Protein AF-A0A2U1MWB1-F1 (afdb_monomer_lite)

Secondary structure (DSSP, 8-state):
---S-EEEEEEEGGG--SSSPP--EEEEEEEEEP--SSPPTTPPP-GGGGGTT-STTHHHHHHHHHHTTS----HHHHHHHHHHHHHH-HHHHHHHHHHHHHHHTT--

Organism: Artemisia annua (NCBI:txid35608)

Structure (mmCIF, N/CA/C/O backbone):
data_AF-A0A2U1MWB1-F1
#
_entry.id   AF-A0A2U1MWB1-F1
#
loop_
_atom_site.group_PDB
_atom_site.id
_atom_site.type_symbol
_atom_site.label_atom_id
_atom_site.label_alt_id
_atom_site.label_comp_id
_atom_site.label_asym_id
_atom_site.label_entity_id
_atom_site.label_seq_id
_atom_site.pdbx_PDB_ins_code
_atom_site.Cartn_x
_atom_site.Cartn_y
_atom_site.Cartn_z
_atom_site.occupancy
_atom_site.B_iso_or_equiv
_atom_site.auth_seq_id
_atom_site.auth_comp_id
_atom_site.auth_asym_id
_atom_site.auth_atom_id
_atom_site.pdbx_PDB_model_num
ATOM 1 N N . MET A 1 1 ? -0.836 1.619 -5.412 1.00 68.62 1 MET A N 1
ATOM 2 C CA . MET A 1 1 ? -1.869 2.112 -4.482 1.00 68.62 1 MET A CA 1
ATOM 3 C C . MET A 1 1 ? -1.938 1.184 -3.284 1.00 68.62 1 MET A C 1
ATOM 5 O O . MET A 1 1 ? -1.414 1.553 -2.249 1.00 68.62 1 MET A O 1
ATOM 9 N N . PHE A 1 2 ? -2.394 -0.055 -3.469 1.00 76.12 2 PHE A N 1
ATOM 10 C CA . PHE A 1 2 ? -2.563 -1.052 -2.403 1.00 76.12 2 PHE A CA 1
ATOM 11 C C . PHE A 1 2 ? -1.307 -1.903 -2.106 1.00 76.12 2 PHE A C 1
ATOM 13 O O . PHE A 1 2 ? -1.408 -3.082 -1.788 1.00 76.12 2 PHE A O 1
ATOM 20 N N . ALA A 1 3 ? -0.108 -1.331 -2.255 1.00 77.38 3 ALA A N 1
ATOM 21 C CA . ALA A 1 3 ? 1.143 -2.054 -2.010 1.00 77.38 3 ALA A CA 1
ATOM 22 C C . ALA A 1 3 ? 1.545 -1.947 -0.532 1.00 77.38 3 ALA A C 1
ATOM 24 O O . ALA A 1 3 ? 1.635 -0.840 -0.003 1.00 77.38 3 ALA A O 1
ATOM 25 N N . MET A 1 4 ? 1.802 -3.089 0.110 1.00 78.88 4 MET A N 1
ATOM 26 C CA . MET A 1 4 ? 2.162 -3.175 1.536 1.00 78.88 4 MET A CA 1
ATOM 27 C C . MET A 1 4 ? 3.672 -3.257 1.765 1.00 78.88 4 MET A C 1
ATOM 29 O O . MET A 1 4 ? 4.167 -2.870 2.818 1.00 78.88 4 MET A O 1
ATOM 33 N N . THR A 1 5 ? 4.413 -3.737 0.769 1.00 82.44 5 THR A N 1
ATOM 34 C CA . THR A 1 5 ? 5.876 -3.788 0.779 1.00 82.44 5 THR A CA 1
ATOM 35 C C . THR A 1 5 ? 6.413 -3.225 -0.528 1.00 82.44 5 THR A C 1
ATOM 37 O O . THR A 1 5 ? 5.754 -3.290 -1.571 1.00 82.44 5 THR A O 1
ATOM 40 N N . SER A 1 6 ? 7.612 -2.655 -0.473 1.00 81.88 6 SER A N 1
ATOM 41 C CA . SER A 1 6 ? 8.392 -2.317 -1.658 1.00 81.88 6 SER A CA 1
ATOM 42 C C . SER A 1 6 ? 9.522 -3.320 -1.851 1.00 81.88 6 SER A C 1
ATOM 44 O O . SER A 1 6 ? 9.898 -4.055 -0.938 1.00 81.88 6 SER A O 1
ATOM 46 N N . LEU A 1 7 ? 10.077 -3.343 -3.058 1.00 84.69 7 LEU A N 1
ATOM 47 C CA . LEU A 1 7 ? 11.295 -4.085 -3.340 1.00 84.69 7 LEU A CA 1
ATOM 48 C C . LEU A 1 7 ? 12.491 -3.297 -2.808 1.00 84.69 7 LEU A C 1
ATOM 50 O O . LEU A 1 7 ? 12.667 -2.137 -3.178 1.00 84.69 7 LEU A O 1
ATOM 54 N N . GLY A 1 8 ? 13.308 -3.930 -1.978 1.00 83.88 8 GLY A N 1
ATOM 55 C CA . GLY A 1 8 ? 14.623 -3.425 -1.626 1.00 83.88 8 GLY A CA 1
ATOM 56 C C . GLY A 1 8 ? 15.706 -4.217 -2.354 1.00 83.88 8 GLY A C 1
ATOM 57 O O . GLY A 1 8 ? 15.656 -5.449 -2.414 1.00 83.88 8 GLY A O 1
ATOM 58 N N . ALA A 1 9 ? 16.651 -3.501 -2.959 1.00 86.50 9 ALA A N 1
ATOM 59 C CA . ALA A 1 9 ? 17.728 -4.072 -3.753 1.00 86.50 9 ALA A CA 1
ATOM 60 C C . ALA A 1 9 ? 18.904 -3.093 -3.863 1.00 86.50 9 ALA A C 1
ATOM 62 O O . ALA A 1 9 ? 18.703 -1.878 -3.908 1.00 86.50 9 ALA A O 1
ATOM 63 N N . GLU A 1 10 ? 20.119 -3.626 -3.985 1.00 85.06 10 GLU A N 1
ATOM 64 C CA . GLU A 1 10 ? 21.282 -2.843 -4.397 1.00 85.06 10 GLU A CA 1
ATOM 65 C C . GLU A 1 10 ? 21.278 -2.702 -5.928 1.00 85.06 10 GLU A C 1
ATOM 67 O O . GLU A 1 10 ? 21.359 -3.694 -6.664 1.00 85.06 10 GLU A O 1
ATOM 72 N N . ILE A 1 11 ? 21.117 -1.465 -6.408 1.00 84.75 11 ILE A N 1
ATOM 73 C CA . ILE A 1 11 ? 21.000 -1.154 -7.836 1.00 84.75 11 ILE A CA 1
ATOM 74 C C . ILE A 1 11 ? 22.374 -0.782 -8.396 1.00 84.75 11 ILE A C 1
ATOM 76 O O . ILE A 1 11 ? 22.995 0.194 -7.978 1.00 84.75 11 ILE A O 1
ATOM 80 N N . ASP A 1 12 ? 22.820 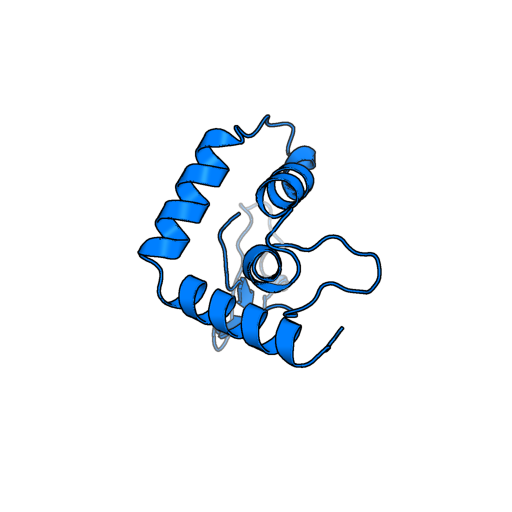-1.529 -9.406 1.00 86.56 12 ASP A N 1
ATOM 81 C CA . ASP A 1 12 ? 24.022 -1.209 -10.172 1.00 86.56 12 ASP A CA 1
ATOM 82 C C . ASP A 1 12 ? 23.693 -0.133 -11.217 1.00 86.56 12 ASP A C 1
ATOM 84 O O . ASP A 1 12 ? 23.131 -0.411 -12.278 1.00 86.56 12 ASP A O 1
ATOM 88 N N . HIS A 1 13 ? 24.035 1.119 -10.912 1.00 85.25 13 HIS A N 1
ATOM 89 C CA . HIS A 1 13 ? 23.789 2.259 -11.798 1.00 85.25 13 HIS A CA 1
ATOM 90 C C . HIS A 1 13 ? 24.787 2.367 -12.962 1.00 85.25 13 HIS A C 1
ATOM 92 O O . HIS A 1 13 ? 24.555 3.154 -13.879 1.00 85.25 13 HIS A O 1
ATOM 98 N N . SER A 1 14 ? 25.864 1.572 -12.973 1.00 88.38 14 SER A N 1
ATOM 99 C CA . SER A 1 14 ? 26.915 1.657 -13.998 1.00 88.38 14 SER A CA 1
ATOM 100 C C . SER A 1 14 ? 26.498 1.098 -15.364 1.00 88.38 14 SER A C 1
ATOM 102 O O . SER A 1 14 ? 27.194 1.300 -16.357 1.00 88.38 14 SER A O 1
ATOM 104 N N . VAL A 1 15 ? 25.361 0.401 -15.439 1.00 88.25 15 VAL A N 1
ATOM 105 C CA . VAL A 1 15 ? 24.925 -0.312 -16.650 1.00 88.25 15 VAL A CA 1
ATOM 106 C C . VAL A 1 15 ? 24.218 0.568 -17.686 1.00 88.25 15 VAL A C 1
ATOM 108 O O . VAL A 1 15 ? 24.130 0.178 -18.847 1.00 88.25 15 VAL A O 1
ATOM 111 N N . ASN A 1 16 ? 23.744 1.761 -17.314 1.00 89.19 16 ASN A N 1
ATOM 112 C CA . ASN A 1 16 ? 22.953 2.638 -18.194 1.00 89.19 16 ASN A CA 1
ATOM 113 C C . ASN A 1 16 ? 23.797 3.716 -18.894 1.00 89.19 16 ASN A C 1
ATOM 115 O O . ASN A 1 16 ? 23.414 4.881 -18.941 1.00 89.19 16 ASN A O 1
ATOM 119 N N . ASN A 1 17 ? 24.949 3.332 -19.448 1.00 87.06 17 ASN A N 1
ATOM 120 C CA . ASN A 1 17 ? 25.899 4.274 -20.061 1.00 87.06 17 ASN A CA 1
ATOM 121 C C . ASN A 1 17 ? 25.790 4.368 -21.598 1.00 87.06 17 ASN A C 1
ATOM 123 O O . ASN A 1 17 ? 26.578 5.069 -22.230 1.00 87.06 17 ASN A O 1
ATOM 127 N N . GLY A 1 18 ? 24.856 3.639 -22.216 1.00 86.19 18 GLY A N 1
ATOM 128 C CA . GLY A 1 18 ? 24.653 3.604 -23.670 1.00 86.19 18 GLY A CA 1
ATOM 129 C C . GLY A 1 18 ? 23.358 4.285 -24.125 1.00 86.19 18 GLY A C 1
ATOM 130 O O . GLY A 1 18 ? 22.562 4.738 -23.314 1.00 86.19 18 GLY A O 1
ATOM 131 N N . GLN A 1 19 ? 23.113 4.304 -25.440 1.00 90.12 19 GLN A N 1
ATOM 132 C CA . GLN A 1 19 ? 21.860 4.814 -26.034 1.00 90.12 19 GLN A CA 1
ATOM 133 C C . GLN A 1 19 ? 20.712 3.783 -26.040 1.00 90.12 19 GLN A C 1
ATOM 135 O O . GLN A 1 19 ? 19.692 3.982 -26.697 1.00 90.12 19 GLN A O 1
ATOM 140 N N . GLY A 1 20 ? 20.894 2.648 -25.363 1.00 86.38 20 GLY A N 1
ATOM 141 C CA . GLY A 1 20 ? 19.883 1.601 -25.278 1.00 86.38 20 GLY A CA 1
ATOM 142 C C . GLY A 1 20 ? 18.748 1.952 -24.308 1.00 86.38 20 GLY A C 1
ATOM 143 O O . GLY A 1 20 ? 18.867 2.896 -23.524 1.00 86.38 20 GLY A O 1
ATOM 144 N N . PRO A 1 21 ? 17.647 1.182 -24.328 1.00 90.31 21 PRO A N 1
ATOM 145 C CA . PRO A 1 21 ? 16.591 1.298 -23.330 1.00 90.31 21 PRO A CA 1
ATOM 146 C C . PRO A 1 21 ? 17.134 1.123 -21.908 1.00 90.31 21 PRO A C 1
ATOM 148 O O . PRO A 1 21 ? 18.035 0.317 -21.677 1.00 90.31 21 PRO A O 1
ATOM 151 N N . TYR A 1 22 ? 16.550 1.855 -20.958 1.00 89.12 22 TYR A N 1
ATOM 152 C CA . TYR A 1 22 ? 16.932 1.774 -19.552 1.00 89.12 22 TYR A CA 1
ATOM 153 C C . TYR A 1 22 ? 16.756 0.351 -19.008 1.00 89.12 22 TYR A C 1
ATOM 155 O O . TYR A 1 22 ? 15.692 -0.255 -19.152 1.00 89.12 22 TYR A O 1
ATOM 163 N N . VAL A 1 23 ? 17.786 -0.148 -18.332 1.00 89.38 23 VAL A N 1
ATOM 164 C CA . VAL A 1 23 ? 17.793 -1.441 -17.644 1.00 89.38 23 VAL A CA 1
ATOM 165 C C . VAL A 1 23 ? 18.249 -1.248 -16.205 1.00 89.38 23 VAL A C 1
ATOM 167 O O .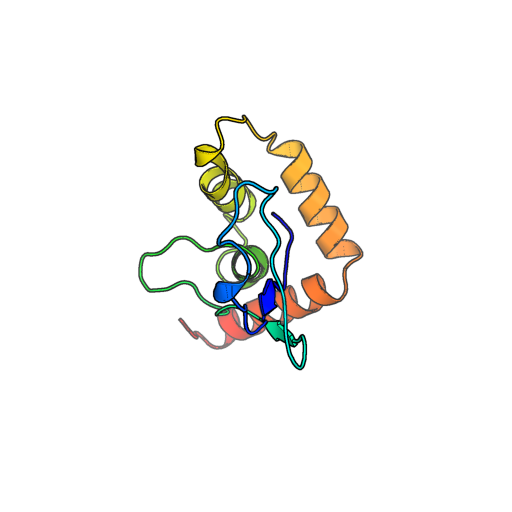 VAL A 1 23 ? 19.261 -0.608 -15.946 1.00 89.38 23 VAL A O 1
ATOM 170 N N . PHE A 1 24 ? 17.531 -1.815 -15.239 1.00 84.62 24 PHE A N 1
ATOM 171 C CA . PHE A 1 24 ? 18.005 -1.860 -13.856 1.00 84.62 24 PHE A CA 1
ATOM 172 C C . PHE A 1 24 ? 18.623 -3.235 -13.596 1.00 84.62 24 PHE A C 1
ATOM 174 O O . PHE A 1 24 ? 18.004 -4.266 -13.859 1.00 84.62 24 PHE A O 1
ATOM 181 N N . LYS A 1 25 ? 19.865 -3.256 -13.109 1.00 86.06 25 LYS A N 1
ATOM 182 C CA . LYS A 1 25 ? 20.557 -4.483 -12.715 1.00 86.06 25 LYS A CA 1
ATOM 183 C C . LYS A 1 25 ? 20.613 -4.542 -11.195 1.00 86.06 25 LYS A C 1
ATOM 185 O O . LYS A 1 25 ? 21.079 -3.605 -10.553 1.00 86.06 25 LYS A O 1
ATOM 190 N N . VAL A 1 26 ? 20.154 -5.659 -10.647 1.00 86.88 26 VAL A N 1
ATOM 191 C CA . VAL A 1 26 ? 20.226 -5.969 -9.218 1.00 86.88 26 VAL A CA 1
ATOM 192 C C . VAL A 1 26 ? 21.316 -7.011 -9.007 1.00 86.88 26 VAL A C 1
ATOM 194 O O . VAL A 1 26 ? 21.392 -7.978 -9.766 1.00 86.88 26 VAL A O 1
ATOM 197 N N . SER A 1 27 ? 22.154 -6.814 -7.992 1.00 82.06 27 SER A N 1
ATOM 198 C CA . SER A 1 27 ? 23.144 -7.808 -7.560 1.00 82.06 27 SER A CA 1
ATOM 199 C C . SER A 1 27 ? 22.875 -8.212 -6.111 1.00 82.06 27 SER A C 1
ATOM 201 O O . SER A 1 27 ? 22.456 -7.388 -5.306 1.00 82.06 27 SER A O 1
ATOM 203 N N . GLY A 1 28 ? 23.114 -9.481 -5.776 1.00 83.69 28 GLY A N 1
ATOM 204 C CA . GLY A 1 28 ? 22.911 -9.992 -4.419 1.00 83.69 28 GLY A CA 1
ATOM 205 C C . GLY A 1 28 ? 21.471 -10.415 -4.117 1.00 83.69 28 GLY A C 1
ATOM 206 O O . GLY A 1 28 ? 20.772 -10.948 -4.979 1.00 83.69 28 GLY A O 1
ATOM 207 N N . GLN A 1 29 ? 21.062 -10.250 -2.857 1.00 83.56 29 GLN A N 1
ATOM 208 C CA . GLN A 1 29 ? 19.752 -10.680 -2.370 1.00 83.56 29 GLN A CA 1
ATOM 209 C C . GLN A 1 29 ? 18.691 -9.597 -2.567 1.00 83.56 29 GLN A C 1
ATOM 211 O O . GLN A 1 29 ? 18.930 -8.412 -2.352 1.00 83.56 29 GLN A O 1
ATOM 216 N N . ILE A 1 30 ? 17.492 -10.043 -2.926 1.00 85.06 30 ILE A N 1
ATOM 217 C CA . ILE A 1 30 ? 16.293 -9.215 -2.989 1.00 85.06 30 ILE A CA 1
ATOM 218 C C . ILE A 1 30 ? 15.547 -9.368 -1.668 1.00 85.06 30 ILE A C 1
ATOM 220 O O . ILE A 1 30 ? 15.311 -10.490 -1.219 1.00 85.06 30 ILE A O 1
ATOM 224 N N . TYR A 1 31 ? 15.150 -8.250 -1.070 1.00 85.50 31 TYR A N 1
ATOM 225 C CA . TYR A 1 31 ? 14.383 -8.237 0.169 1.00 85.50 31 TYR A CA 1
ATOM 226 C C . TYR A 1 31 ? 13.075 -7.467 0.000 1.00 85.50 31 TYR A C 1
ATOM 228 O O . TYR A 1 31 ? 12.953 -6.552 -0.819 1.00 85.50 31 TYR A O 1
ATOM 236 N N . HIS A 1 32 ? 12.081 -7.839 0.806 1.00 84.56 32 HIS A N 1
ATOM 237 C CA . HIS A 1 32 ? 10.908 -7.002 1.010 1.00 84.56 32 HIS A CA 1
ATOM 238 C C . HIS A 1 32 ? 11.285 -5.882 1.972 1.00 84.56 32 HIS A C 1
ATOM 240 O O . HIS A 1 32 ? 11.752 -6.132 3.082 1.00 84.56 32 HIS A O 1
ATOM 246 N N . GLN A 1 33 ? 11.078 -4.645 1.545 1.00 82.06 33 GLN A N 1
ATOM 247 C CA . GLN A 1 33 ? 11.259 -3.475 2.380 1.00 82.06 33 GLN A CA 1
ATOM 248 C C . GLN A 1 33 ? 9.888 -3.009 2.864 1.00 82.06 33 GLN A C 1
ATOM 250 O O . GLN A 1 33 ? 9.018 -2.629 2.076 1.00 82.06 33 GLN A O 1
ATOM 255 N N . LEU A 1 34 ? 9.696 -3.075 4.179 1.00 82.56 34 LEU A N 1
ATOM 256 C CA . LEU A 1 34 ? 8.552 -2.480 4.850 1.00 82.56 34 LEU A CA 1
ATOM 257 C C . LEU A 1 34 ? 8.899 -1.020 5.171 1.00 82.56 34 LEU A C 1
ATOM 259 O O . LEU A 1 34 ? 9.973 -0.741 5.705 1.00 82.56 34 LEU A O 1
ATOM 263 N N . GLY A 1 35 ? 8.019 -0.090 4.807 1.00 78.88 35 GLY A N 1
ATOM 264 C CA . GLY A 1 35 ? 8.169 1.316 5.184 1.00 78.88 35 GLY A CA 1
ATOM 265 C C . GLY A 1 35 ? 7.898 1.552 6.673 1.00 78.88 35 GLY A C 1
ATOM 266 O O . GLY A 1 35 ? 7.506 0.640 7.400 1.00 78.88 35 GLY A O 1
ATOM 267 N N . ALA A 1 36 ? 8.072 2.796 7.123 1.00 8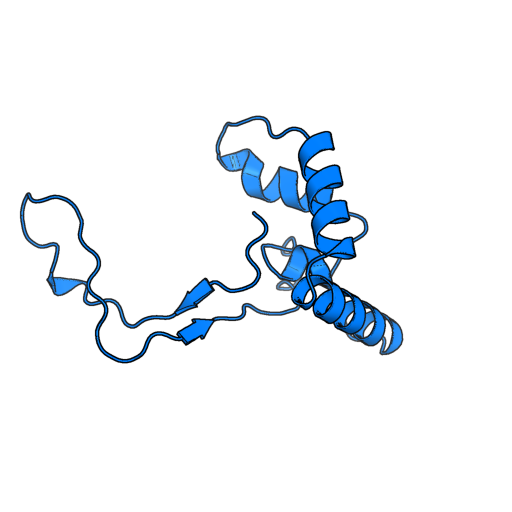3.12 36 ALA A N 1
ATOM 268 C CA . ALA A 1 36 ? 7.666 3.199 8.468 1.00 83.12 36 ALA A CA 1
ATOM 269 C C . ALA A 1 36 ? 6.149 3.019 8.663 1.00 83.12 36 ALA A C 1
ATOM 271 O O . ALA A 1 36 ? 5.367 3.351 7.769 1.00 83.12 36 ALA A O 1
ATOM 272 N N . MET A 1 37 ? 5.751 2.525 9.839 1.00 80.88 37 MET A N 1
ATOM 273 C CA . MET A 1 37 ? 4.347 2.244 10.183 1.00 80.88 37 MET A CA 1
ATOM 274 C C . MET A 1 37 ? 3.540 3.526 10.426 1.00 80.88 37 MET A C 1
ATOM 276 O O . MET A 1 37 ? 2.365 3.585 10.070 1.00 80.88 37 MET A O 1
ATOM 280 N N . CYS A 1 38 ? 4.193 4.561 10.963 1.00 83.94 38 CYS A N 1
ATOM 281 C CA . CYS A 1 38 ? 3.643 5.906 11.117 1.00 83.94 38 CYS A CA 1
ATOM 282 C C . CYS A 1 38 ? 4.261 6.850 10.071 1.00 83.94 38 CYS A C 1
ATOM 284 O O . CYS A 1 38 ? 5.429 6.671 9.698 1.00 83.94 38 CYS A O 1
ATOM 286 N N . PRO A 1 39 ? 3.512 7.852 9.584 1.00 85.25 39 PRO A N 1
ATOM 287 C CA . PRO A 1 39 ? 4.078 8.947 8.824 1.00 85.25 39 PRO A CA 1
ATOM 288 C C . PRO A 1 39 ? 5.013 9.786 9.697 1.00 85.25 39 PRO A C 1
ATOM 290 O O . PRO A 1 39 ? 4.938 9.799 10.925 1.00 85.25 39 PRO A O 1
ATOM 293 N N . GLU A 1 40 ? 5.898 10.521 9.034 1.00 86.06 40 GLU A N 1
ATOM 294 C CA . GLU A 1 40 ? 6.668 11.571 9.691 1.00 86.06 40 GLU A CA 1
ATOM 295 C C . GLU A 1 40 ? 5.733 12.676 10.200 1.00 86.06 40 GLU A C 1
ATOM 297 O O . GLU A 1 40 ? 4.652 12.898 9.648 1.00 86.06 40 GLU A O 1
ATOM 302 N N . SER A 1 41 ? 6.155 13.394 11.242 1.00 84.00 41 SER A N 1
ATOM 303 C CA . SER A 1 41 ? 5.344 14.456 11.843 1.00 84.00 41 SER A CA 1
ATOM 304 C C . SER A 1 41 ? 4.905 15.489 10.797 1.00 84.00 41 SER A C 1
ATOM 306 O O . SER A 1 41 ? 5.732 16.110 10.128 1.00 84.00 41 SER A O 1
ATOM 308 N N . GLY A 1 42 ? 3.588 15.652 10.639 1.00 82.31 42 GLY A N 1
ATOM 309 C CA . GLY A 1 42 ? 2.973 16.569 9.674 1.00 82.31 42 GLY A CA 1
ATOM 310 C C . GLY A 1 42 ? 2.903 16.060 8.227 1.00 82.31 42 GLY A C 1
ATOM 311 O O . GLY A 1 42 ? 2.369 16.766 7.370 1.00 82.31 42 GLY A O 1
ATOM 312 N N . ALA A 1 43 ? 3.404 14.859 7.931 1.00 84.00 43 ALA A N 1
ATOM 313 C CA . ALA A 1 43 ? 3.287 14.251 6.610 1.00 84.00 43 ALA A CA 1
ATOM 314 C C . ALA A 1 43 ? 1.983 13.435 6.483 1.00 84.00 43 ALA A C 1
ATOM 316 O O . ALA A 1 43 ? 1.589 12.751 7.427 1.00 84.00 43 ALA A O 1
ATOM 317 N N . PRO A 1 44 ? 1.312 13.450 5.315 1.00 82.00 44 PRO A N 1
ATOM 318 C CA . PRO A 1 44 ? 0.153 12.593 5.091 1.00 82.00 44 PRO A CA 1
ATOM 319 C C . PRO A 1 44 ? 0.586 11.122 4.969 1.00 82.00 44 PRO A C 1
ATOM 321 O O . PRO A 1 44 ? 1.632 10.857 4.359 1.00 82.00 44 PRO A O 1
ATOM 324 N N . PRO A 1 45 ? -0.215 10.164 5.474 1.00 85.00 45 PRO A N 1
ATOM 325 C CA . PRO A 1 45 ? 0.099 8.742 5.379 1.00 85.00 45 PRO A CA 1
ATOM 326 C C . PRO A 1 45 ? 0.114 8.262 3.922 1.00 85.00 45 PRO A C 1
ATOM 328 O O . PRO A 1 45 ? -0.642 8.747 3.070 1.00 85.00 45 PRO A O 1
ATOM 331 N N . LYS A 1 46 ? 0.998 7.302 3.617 1.00 81.75 46 LYS A N 1
ATOM 332 C CA . LYS A 1 46 ? 1.180 6.735 2.268 1.00 81.75 46 LYS A CA 1
ATOM 333 C C . LYS A 1 46 ? 1.414 5.228 2.291 1.00 81.75 46 LYS A C 1
ATOM 335 O O . LYS A 1 46 ? 1.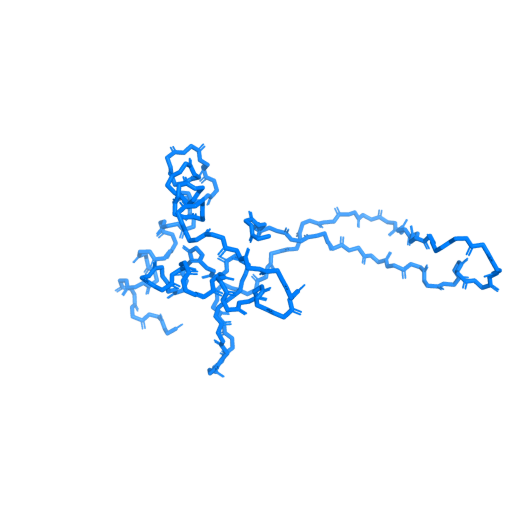995 4.691 3.231 1.00 81.75 46 LYS A O 1
ATOM 340 N N . PHE A 1 47 ? 1.052 4.564 1.191 1.00 82.44 47 PHE A N 1
ATOM 341 C CA . PHE A 1 47 ? 1.292 3.131 0.973 1.00 82.44 47 PHE A CA 1
ATOM 342 C C . PHE A 1 47 ? 0.769 2.286 2.145 1.00 82.44 47 PHE A C 1
ATOM 344 O O . PHE A 1 47 ? -0.422 2.330 2.427 1.00 82.44 47 PHE A O 1
ATOM 351 N N . LEU A 1 48 ? 1.651 1.571 2.849 1.00 84.81 48 LEU A N 1
ATOM 352 C CA . LEU A 1 48 ? 1.318 0.766 4.019 1.00 84.81 48 LEU A CA 1
ATOM 353 C C . LEU A 1 48 ? 0.634 1.570 5.137 1.00 84.81 48 LEU A C 1
ATOM 355 O O . LEU A 1 48 ? -0.272 1.061 5.787 1.00 84.81 48 LEU A O 1
ATOM 359 N N . GLN A 1 49 ? 1.033 2.827 5.341 1.00 85.94 49 GLN A N 1
ATOM 360 C CA . GLN A 1 49 ? 0.520 3.667 6.431 1.00 85.94 49 GLN A CA 1
ATOM 361 C C . GLN A 1 49 ? -0.978 3.951 6.291 1.00 85.94 49 GLN A C 1
ATOM 363 O O . GLN A 1 49 ? -1.637 4.216 7.292 1.00 85.94 49 GLN A O 1
ATOM 368 N N . LEU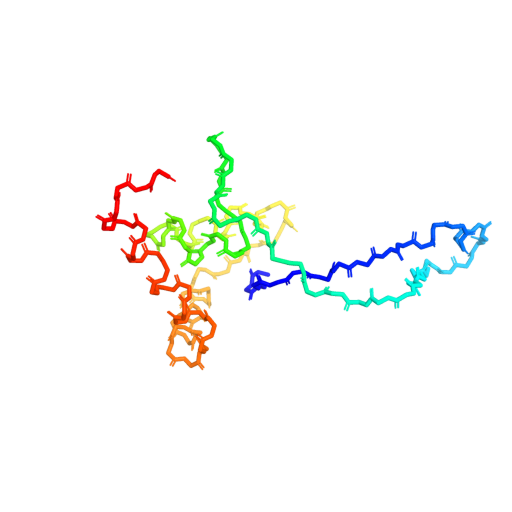 A 1 50 ? -1.519 3.862 5.068 1.00 83.50 50 LEU A N 1
ATOM 369 C CA . LEU A 1 50 ? -2.953 3.999 4.803 1.00 83.50 50 LEU A CA 1
ATOM 370 C C . LEU A 1 50 ? -3.773 2.935 5.545 1.00 83.50 50 LEU A C 1
ATOM 372 O O . LEU A 1 50 ? -4.890 3.212 5.963 1.00 83.50 50 LEU A O 1
ATOM 376 N N . TYR A 1 51 ? -3.187 1.762 5.794 1.00 81.06 51 TYR A N 1
ATOM 377 C CA . TYR A 1 51 ? -3.865 0.678 6.497 1.00 81.06 51 TYR A CA 1
ATOM 378 C C . TYR A 1 51 ? -3.738 0.755 8.024 1.00 81.06 51 TYR A C 1
ATOM 380 O O . TYR A 1 51 ? -4.446 0.022 8.717 1.00 81.06 51 TYR A O 1
ATOM 388 N N . ILE A 1 52 ? -2.852 1.620 8.542 1.00 82.19 52 ILE A N 1
ATOM 389 C CA . ILE A 1 52 ? -2.400 1.599 9.942 1.00 82.19 52 ILE A CA 1
ATOM 390 C C . ILE A 1 52 ? -2.685 2.910 10.678 1.00 82.19 52 ILE A C 1
ATOM 392 O O . ILE A 1 52 ? -3.313 2.886 11.726 1.00 82.19 52 ILE A O 1
ATOM 396 N N . TYR A 1 53 ? -2.216 4.051 10.173 1.00 75.44 53 TYR A N 1
ATOM 397 C CA . TYR A 1 53 ? -2.098 5.268 10.986 1.00 75.44 53 TYR A CA 1
ATOM 398 C C . TYR A 1 53 ? -3.391 6.097 11.054 1.00 75.44 53 TYR A C 1
ATOM 400 O O . TYR A 1 53 ? -3.728 6.640 12.100 1.00 75.44 53 TYR A O 1
ATOM 408 N N . ASP A 1 54 ? -4.158 6.161 9.966 1.00 69.44 54 ASP A N 1
ATOM 409 C CA . ASP A 1 54 ? -5.418 6.911 9.917 1.00 69.44 54 ASP A CA 1
ATOM 410 C C . ASP A 1 54 ? -6.348 6.329 8.849 1.00 69.44 54 ASP A C 1
ATOM 412 O O . ASP A 1 54 ? -6.322 6.708 7.674 1.00 69.44 54 ASP A O 1
ATOM 416 N N . THR A 1 55 ? -7.149 5.353 9.271 1.00 65.56 55 THR A N 1
ATOM 417 C CA . THR A 1 55 ? -8.034 4.604 8.373 1.00 65.56 55 THR A CA 1
ATOM 418 C C . THR A 1 55 ? -9.365 5.312 8.130 1.00 65.56 55 THR A C 1
ATOM 420 O O . THR A 1 55 ? -10.111 4.908 7.248 1.00 65.56 55 THR A O 1
ATOM 423 N N . GLU A 1 56 ? -9.684 6.365 8.889 1.00 73.50 56 GLU A N 1
ATOM 424 C CA . GLU A 1 56 ? -10.930 7.126 8.707 1.00 73.50 56 GLU A CA 1
ATOM 425 C C . GLU A 1 56 ? -10.853 8.021 7.466 1.00 73.50 56 GLU A C 1
ATOM 427 O O . GLU A 1 56 ? -11.848 8.216 6.770 1.00 73.50 56 GLU A O 1
ATOM 432 N N . ALA A 1 57 ? -9.650 8.490 7.130 1.00 81.19 57 ALA A N 1
ATOM 433 C CA . ALA A 1 57 ? -9.378 9.252 5.919 1.00 81.19 57 ALA A CA 1
ATOM 434 C C . ALA A 1 57 ? -8.695 8.418 4.815 1.00 81.19 57 ALA A C 1
ATOM 436 O O . ALA A 1 57 ? -8.116 8.997 3.896 1.00 81.19 57 ALA A O 1
ATOM 437 N N . GLU A 1 58 ? -8.750 7.078 4.860 1.00 83.94 58 GLU A N 1
ATOM 438 C CA . GLU A 1 58 ? -7.984 6.197 3.957 1.00 83.94 58 GLU A CA 1
ATOM 439 C C . GLU A 1 58 ? -8.234 6.513 2.470 1.00 83.94 58 GLU A C 1
ATOM 441 O O . GLU A 1 58 ? -7.290 6.736 1.708 1.00 83.94 58 GLU A O 1
ATOM 446 N N . VAL A 1 59 ? -9.503 6.638 2.067 1.00 86.38 59 VAL A N 1
ATOM 447 C CA . VAL A 1 59 ? -9.909 6.970 0.688 1.00 86.38 59 VAL A CA 1
ATOM 448 C C . VAL A 1 59 ? -9.423 8.362 0.285 1.00 86.38 59 VAL A C 1
ATOM 450 O O . VAL A 1 59 ? -8.856 8.536 -0.796 1.00 86.38 59 VAL A O 1
ATOM 453 N N . ALA A 1 60 ? -9.590 9.358 1.158 1.00 86.31 60 ALA A N 1
ATOM 454 C CA . ALA A 1 60 ? -9.174 10.734 0.894 1.00 86.31 60 ALA A CA 1
ATOM 455 C C . ALA A 1 60 ? -7.646 10.847 0.762 1.00 86.31 60 ALA A C 1
ATOM 457 O O . ALA A 1 60 ? -7.144 11.444 -0.194 1.00 86.31 60 ALA A O 1
ATOM 458 N N . ASN A 1 61 ? -6.907 10.205 1.669 1.00 85.06 61 ASN A N 1
ATOM 459 C CA . ASN A 1 61 ? -5.451 10.118 1.645 1.00 85.06 61 ASN A CA 1
ATOM 460 C C . ASN A 1 61 ? -4.970 9.405 0.379 1.00 85.06 61 ASN A C 1
ATOM 462 O O . ASN A 1 61 ? -3.999 9.826 -0.255 1.00 85.06 61 ASN A O 1
ATOM 466 N N . CYS A 1 62 ? -5.673 8.356 -0.039 1.00 83.62 62 CYS A N 1
ATOM 467 C CA . CYS A 1 62 ? -5.391 7.645 -1.271 1.00 83.62 62 CYS A CA 1
ATOM 468 C C . CYS A 1 62 ? -5.583 8.556 -2.495 1.00 83.62 62 CYS A C 1
ATOM 470 O O . CYS A 1 62 ? -4.648 8.759 -3.269 1.00 83.62 62 CYS A O 1
ATOM 472 N N . LEU A 1 63 ? -6.739 9.209 -2.632 1.00 85.44 63 LEU A N 1
ATOM 473 C CA . LEU A 1 63 ? -6.996 10.161 -3.717 1.00 85.44 63 LEU A CA 1
ATOM 474 C C . LEU A 1 63 ? -5.939 11.275 -3.756 1.00 85.44 63 LEU A C 1
ATOM 476 O O . LEU A 1 63 ? -5.370 11.535 -4.816 1.00 85.44 63 LEU A O 1
ATOM 480 N N . TYR A 1 64 ? -5.615 11.877 -2.610 1.00 84.00 64 TYR A N 1
ATOM 481 C CA . TYR A 1 64 ? -4.605 12.931 -2.498 1.00 84.00 64 TYR A CA 1
ATOM 482 C C . TYR A 1 64 ? -3.219 12.480 -2.981 1.00 84.00 64 TYR A C 1
ATOM 484 O O . TYR A 1 64 ? -2.581 13.161 -3.788 1.00 84.00 64 TYR A O 1
ATOM 492 N N . ASN A 1 65 ? -2.762 11.299 -2.554 1.00 78.12 65 ASN A N 1
ATOM 493 C CA . ASN A 1 65 ? -1.453 10.769 -2.944 1.00 78.12 65 ASN A CA 1
ATOM 494 C C . ASN A 1 65 ? -1.321 10.551 -4.461 1.00 78.12 65 ASN A C 1
ATOM 496 O O . ASN A 1 65 ? -0.221 10.650 -5.008 1.00 78.12 65 ASN A O 1
ATOM 500 N N . PHE A 1 66 ? -2.432 10.294 -5.153 1.00 76.75 66 PHE A N 1
ATOM 501 C CA . PHE A 1 66 ? -2.442 10.003 -6.586 1.00 76.75 66 PHE A CA 1
ATOM 502 C C . PHE A 1 66 ? -2.967 11.154 -7.462 1.00 76.75 66 PHE A C 1
ATOM 504 O O . PHE A 1 66 ? -2.828 11.081 -8.685 1.00 76.75 66 PHE A O 1
ATOM 511 N N . GLN A 1 67 ? -3.457 12.258 -6.883 1.00 72.69 67 GLN A N 1
ATOM 512 C CA . GLN A 1 67 ? -3.890 13.460 -7.617 1.00 72.69 67 GLN A CA 1
ATOM 513 C C . GLN A 1 67 ? -2.797 14.030 -8.538 1.00 72.69 67 GLN A C 1
ATOM 515 O O . GLN A 1 67 ? -3.092 14.532 -9.622 1.00 72.69 67 GLN A O 1
ATOM 520 N N . ARG A 1 68 ? -1.516 13.885 -8.167 1.00 65.19 68 ARG A N 1
ATOM 521 C CA . ARG A 1 68 ? -0.372 14.357 -8.975 1.00 65.19 68 ARG A CA 1
ATOM 522 C C . ARG A 1 68 ? -0.211 13.627 -10.313 1.00 65.19 68 ARG A C 1
ATOM 524 O O . ARG A 1 68 ? 0.546 14.091 -11.158 1.00 65.19 68 ARG A O 1
ATOM 531 N N . THR A 1 69 ? -0.904 12.506 -10.519 1.00 66.38 69 THR A N 1
ATOM 532 C CA . THR A 1 69 ? -0.840 11.734 -11.772 1.00 66.38 69 THR A CA 1
ATOM 533 C C . THR A 1 69 ? -1.724 12.305 -12.887 1.00 66.38 69 THR A C 1
ATOM 535 O O . THR A 1 69 ? -1.694 11.795 -14.006 1.00 66.38 69 THR A O 1
ATOM 538 N N . GLY A 1 70 ? -2.518 13.347 -12.603 1.00 61.97 70 GLY A N 1
ATOM 539 C CA . GLY A 1 70 ? -3.415 13.982 -13.576 1.00 61.97 70 GLY A CA 1
ATOM 540 C C . GLY A 1 70 ? -4.620 13.122 -13.975 1.00 61.97 70 GLY A C 1
ATOM 541 O O . GLY A 1 70 ? -5.375 13.499 -14.867 1.00 61.97 70 GLY A O 1
ATOM 542 N N . ARG A 1 71 ? -4.814 11.966 -13.328 1.00 68.06 71 ARG A N 1
ATOM 543 C CA . ARG A 1 71 ? -5.958 11.077 -13.546 1.00 68.06 71 ARG A CA 1
ATOM 544 C C . ARG A 1 71 ? -6.945 11.225 -12.398 1.00 68.06 71 ARG A C 1
ATOM 546 O O . ARG A 1 71 ? -6.566 11.118 -11.235 1.00 68.06 71 ARG A O 1
ATOM 553 N N . SER A 1 72 ? -8.214 11.444 -12.735 1.00 77.19 72 SER A N 1
ATOM 554 C CA . SER A 1 72 ? -9.293 11.370 -11.754 1.00 77.19 72 SER A CA 1
ATOM 555 C C . SER A 1 72 ? -9.493 9.906 -11.369 1.00 77.19 72 SER A C 1
ATOM 557 O O . SER A 1 72 ? -9.823 9.067 -12.208 1.00 77.19 72 SER A O 1
ATOM 559 N N . LEU A 1 73 ? -9.215 9.594 -10.108 1.00 83.75 73 LEU A N 1
ATOM 560 C CA . LEU A 1 73 ? -9.521 8.301 -9.516 1.00 83.75 73 LEU A CA 1
ATOM 561 C C . LEU A 1 73 ? -10.959 8.315 -9.009 1.00 83.75 73 LEU A C 1
ATOM 563 O O . LEU A 1 73 ? -11.412 9.322 -8.462 1.00 83.75 73 LEU A O 1
ATOM 567 N N . ARG A 1 74 ? -11.665 7.196 -9.177 1.00 89.38 74 ARG A N 1
ATOM 568 C CA . ARG A 1 74 ? -13.028 7.058 -8.667 1.00 89.38 74 ARG A CA 1
ATOM 569 C C . ARG A 1 74 ? -12.985 6.540 -7.230 1.00 89.38 74 ARG A C 1
ATOM 571 O O . ARG A 1 74 ? -12.333 5.530 -6.971 1.00 89.38 74 ARG A O 1
ATOM 578 N N . ALA A 1 75 ? -13.631 7.263 -6.318 1.00 89.25 75 ALA A N 1
ATOM 579 C CA . ALA A 1 75 ? -13.645 6.936 -4.893 1.00 89.25 75 ALA A CA 1
ATOM 580 C C . ALA A 1 75 ? -14.364 5.605 -4.615 1.00 89.25 75 ALA A C 1
ATOM 582 O O . ALA A 1 75 ? -13.863 4.818 -3.823 1.00 89.25 75 ALA A O 1
ATOM 583 N N . ASP A 1 76 ? -15.447 5.324 -5.348 1.00 92.62 76 ASP A N 1
ATOM 584 C CA . ASP A 1 76 ? -16.224 4.079 -5.258 1.00 92.62 76 ASP A CA 1
ATOM 585 C C . ASP A 1 76 ? -15.352 2.831 -5.470 1.00 92.62 76 ASP A C 1
ATOM 587 O O . ASP A 1 76 ? -15.357 1.930 -4.644 1.00 92.62 76 ASP A O 1
ATOM 591 N N . ILE A 1 77 ? -14.510 2.812 -6.514 1.00 91.19 77 ILE A N 1
ATOM 592 C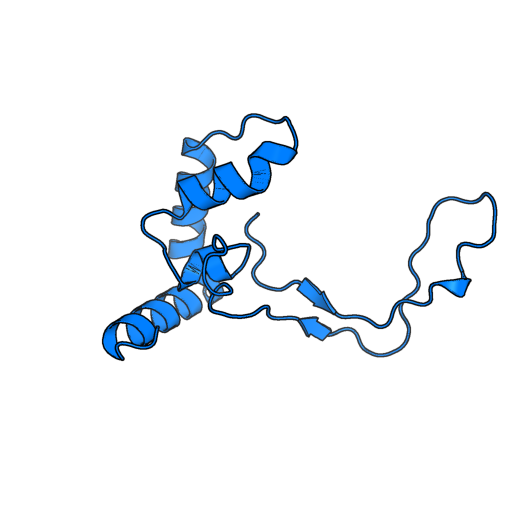 CA . ILE A 1 77 ? -13.580 1.691 -6.743 1.00 91.19 77 ILE A CA 1
ATOM 593 C C . ILE A 1 77 ? -12.619 1.530 -5.564 1.00 91.19 77 ILE A C 1
ATOM 595 O O . ILE A 1 77 ? -12.267 0.411 -5.201 1.00 91.19 77 ILE A O 1
ATOM 599 N N . ILE A 1 78 ? -12.107 2.640 -5.028 1.00 89.19 78 ILE A N 1
ATOM 600 C CA . ILE A 1 78 ? -11.120 2.587 -3.947 1.00 89.19 78 ILE A CA 1
ATOM 601 C C . ILE A 1 78 ? -11.766 2.001 -2.693 1.00 89.19 78 ILE A C 1
ATOM 603 O O . ILE A 1 78 ? -11.162 1.129 -2.080 1.00 89.19 78 ILE A O 1
ATOM 607 N N . GLU A 1 79 ? -12.978 2.435 -2.351 1.00 90.69 79 GLU A N 1
ATOM 608 C CA . GLU A 1 79 ? -13.760 1.880 -1.241 1.00 90.69 79 GLU A CA 1
ATOM 609 C C . GLU A 1 79 ? -14.019 0.382 -1.424 1.00 90.69 79 GLU A C 1
ATOM 611 O O . GLU A 1 79 ? -13.698 -0.399 -0.528 1.00 90.69 79 GLU A O 1
ATOM 616 N N . ASP A 1 80 ? -14.490 -0.032 -2.604 1.00 93.12 80 ASP A N 1
ATOM 617 C CA . ASP A 1 80 ? -14.745 -1.444 -2.910 1.00 93.12 80 ASP A CA 1
ATOM 618 C C . ASP A 1 80 ? -13.471 -2.294 -2.785 1.00 93.12 80 ASP A C 1
ATOM 620 O O . ASP A 1 80 ? -13.494 -3.399 -2.240 1.00 93.12 80 ASP A O 1
ATOM 624 N N . LEU A 1 81 ? -12.333 -1.783 -3.269 1.00 91.75 81 LEU A N 1
ATOM 625 C CA . LEU A 1 81 ? -11.049 -2.479 -3.178 1.00 91.75 81 LEU A CA 1
ATOM 626 C C . LEU A 1 81 ? -10.528 -2.558 -1.743 1.00 91.75 81 LEU A C 1
ATOM 628 O O . LEU A 1 81 ? -9.960 -3.586 -1.379 1.00 91.75 81 LEU A O 1
ATOM 632 N N . ILE A 1 82 ? -10.707 -1.508 -0.937 1.00 89.81 82 ILE A N 1
ATOM 633 C CA . ILE A 1 82 ? -10.353 -1.538 0.488 1.00 89.81 82 ILE A CA 1
ATOM 634 C C . ILE A 1 82 ? -11.191 -2.605 1.193 1.00 89.81 82 ILE A C 1
ATOM 636 O O . ILE A 1 82 ? -10.616 -3.475 1.840 1.00 89.81 82 ILE A O 1
ATOM 640 N N . GLY A 1 83 ? -12.513 -2.610 0.989 1.00 91.62 83 GLY A N 1
ATOM 641 C CA . GLY A 1 83 ? -13.406 -3.609 1.580 1.00 91.62 83 GLY A CA 1
ATOM 642 C C . GLY A 1 83 ? -13.048 -5.039 1.168 1.00 91.62 83 GLY A C 1
ATOM 643 O O . GLY A 1 83 ? -12.918 -5.916 2.019 1.00 91.62 83 GLY A O 1
ATOM 644 N N . PHE A 1 84 ? -12.790 -5.263 -0.124 1.00 94.50 84 PHE A N 1
ATOM 645 C CA . PHE A 1 84 ? -12.344 -6.561 -0.635 1.00 94.50 84 PHE A CA 1
ATOM 646 C C . PHE A 1 84 ? -11.037 -7.032 0.022 1.00 94.50 84 PHE A C 1
ATOM 648 O O . PHE A 1 84 ? -10.882 -8.207 0.359 1.00 94.50 84 PHE A O 1
ATOM 655 N N . LEU A 1 85 ? -10.073 -6.125 0.198 1.00 92.06 85 LEU A N 1
ATOM 656 C CA . LEU A 1 85 ? -8.797 -6.448 0.828 1.00 92.06 85 LEU A CA 1
ATOM 657 C C . LEU A 1 85 ? -8.941 -6.674 2.337 1.00 92.06 85 LEU A C 1
ATOM 659 O O . LEU A 1 85 ? -8.306 -7.585 2.856 1.00 92.06 85 LEU A O 1
ATOM 663 N N . ASP A 1 86 ? -9.779 -5.905 3.026 1.00 90.62 86 ASP A N 1
ATOM 664 C CA . ASP A 1 86 ? -10.069 -6.112 4.447 1.00 90.62 86 ASP A CA 1
ATOM 665 C C . ASP A 1 86 ? -10.691 -7.498 4.697 1.00 90.62 86 ASP A C 1
ATOM 667 O O . ASP A 1 86 ? -10.330 -8.185 5.658 1.00 90.62 86 ASP A O 1
ATOM 671 N N . GLU A 1 87 ? -11.568 -7.959 3.802 1.00 95.25 87 GLU A N 1
ATOM 672 C CA . GLU A 1 87 ? -12.224 -9.263 3.932 1.00 95.25 87 GLU A CA 1
ATOM 673 C C . GLU A 1 87 ? -11.291 -10.442 3.614 1.00 95.25 87 GLU A C 1
ATOM 675 O O . GLU A 1 87 ? -11.336 -11.470 4.292 1.00 95.25 87 GLU A O 1
ATOM 680 N N . HIS A 1 88 ? -10.432 -10.314 2.600 1.00 95.00 88 HIS A N 1
ATOM 681 C CA . HIS A 1 88 ? -9.721 -11.471 2.041 1.00 95.00 88 HIS A CA 1
ATOM 682 C C . HIS A 1 88 ? -8.200 -11.457 2.210 1.00 95.00 88 HIS A C 1
ATOM 684 O O . HIS A 1 88 ? -7.561 -12.489 1.999 1.00 95.00 88 HIS A O 1
ATOM 690 N N . ASN A 1 89 ? -7.584 -10.322 2.540 1.00 92.81 89 ASN A N 1
ATOM 691 C CA . ASN A 1 89 ? -6.133 -10.215 2.617 1.00 92.81 89 ASN A CA 1
ATOM 692 C C . ASN A 1 89 ? -5.638 -10.312 4.067 1.00 92.81 89 ASN A C 1
ATOM 694 O O . ASN A 1 89 ? -5.735 -9.361 4.841 1.00 92.81 89 ASN A O 1
ATOM 698 N N . GLU A 1 90 ? -5.024 -11.445 4.411 1.00 93.06 90 GLU A N 1
ATOM 699 C CA . GLU A 1 90 ? -4.491 -11.709 5.756 1.00 93.06 90 GLU A CA 1
ATOM 700 C C . GLU A 1 90 ? -3.456 -10.668 6.221 1.00 93.06 90 GLU A C 1
ATOM 702 O O . GLU A 1 90 ? -3.377 -10.361 7.410 1.00 93.06 90 GLU A O 1
ATOM 707 N N . LEU A 1 91 ? -2.676 -10.079 5.303 1.00 89.12 91 LEU A N 1
ATOM 708 C CA . LEU A 1 91 ? -1.725 -9.022 5.658 1.00 89.12 91 LEU A CA 1
ATOM 709 C C . LEU A 1 91 ? -2.452 -7.731 6.034 1.00 89.12 91 LEU A C 1
ATOM 711 O O . LEU A 1 91 ? -2.070 -7.090 7.008 1.00 89.12 91 LEU A O 1
ATOM 715 N N . VAL A 1 92 ? -3.511 -7.361 5.307 1.00 89.25 92 VAL A N 1
ATOM 716 C CA . VAL A 1 92 ? -4.333 -6.195 5.672 1.00 89.25 92 VAL A CA 1
ATOM 717 C C . VAL A 1 92 ? -4.962 -6.405 7.035 1.00 89.25 92 VAL A C 1
ATOM 719 O O . VAL A 1 92 ? -4.843 -5.532 7.889 1.00 89.25 92 VAL A O 1
ATOM 722 N N . GLN A 1 93 ? -5.532 -7.581 7.283 1.00 92.12 93 GLN A N 1
ATOM 723 C CA . GLN A 1 93 ? -6.099 -7.927 8.586 1.00 92.12 93 GLN A CA 1
ATOM 724 C C . GLN A 1 93 ? -5.055 -7.817 9.704 1.00 92.12 93 GLN A C 1
ATOM 726 O O . GLN A 1 93 ? -5.325 -7.221 10.748 1.00 92.12 93 GLN A O 1
ATOM 731 N N . LEU A 1 94 ? -3.832 -8.301 9.468 1.00 91.25 94 LEU A N 1
ATOM 732 C CA . LEU A 1 94 ? -2.721 -8.144 10.405 1.00 91.25 94 LEU A CA 1
ATOM 733 C C . LEU A 1 94 ? -2.389 -6.666 10.669 1.00 91.25 94 LEU A C 1
ATOM 735 O O . LEU A 1 94 ? -2.160 -6.281 11.817 1.00 91.25 94 LEU A O 1
ATOM 739 N N . PHE A 1 95 ? -2.394 -5.822 9.637 1.00 88.31 95 PHE A N 1
ATOM 740 C CA . PHE A 1 95 ? -2.173 -4.384 9.792 1.00 88.31 95 PHE A CA 1
ATOM 741 C C . PHE A 1 95 ? -3.325 -3.680 10.520 1.00 88.31 95 PHE A C 1
ATOM 743 O O . PHE A 1 95 ? -3.055 -2.793 11.330 1.00 88.31 95 PHE A O 1
ATOM 750 N N . ARG A 1 96 ? -4.581 -4.108 10.329 1.00 89.31 96 ARG A N 1
ATOM 751 C CA . ARG A 1 96 ? -5.724 -3.605 11.114 1.00 89.31 96 ARG A CA 1
ATOM 752 C C . ARG A 1 96 ? -5.575 -3.946 12.598 1.00 89.31 96 ARG A C 1
ATOM 754 O O . ARG A 1 96 ? -5.773 -3.076 13.439 1.00 89.31 96 ARG A O 1
ATOM 761 N N . ILE A 1 97 ? -5.119 -5.158 12.926 1.00 90.00 97 ILE A N 1
ATOM 762 C CA . ILE A 1 97 ? -4.811 -5.543 14.314 1.00 90.00 97 ILE A CA 1
ATOM 763 C C . ILE A 1 97 ? -3.684 -4.671 14.887 1.00 90.00 97 ILE A C 1
ATOM 765 O O . ILE A 1 97 ? -3.749 -4.249 16.042 1.00 90.00 97 ILE A O 1
ATOM 769 N N . ALA A 1 98 ? -2.639 -4.399 14.096 1.00 87.25 98 ALA A N 1
ATOM 770 C CA . ALA A 1 98 ? -1.543 -3.531 14.519 1.00 87.25 98 ALA A CA 1
ATOM 771 C C . ALA A 1 98 ? -2.030 -2.101 14.810 1.00 87.25 98 ALA A C 1
ATOM 773 O O . ALA A 1 98 ? -1.692 -1.561 15.862 1.00 87.25 98 ALA A O 1
ATOM 774 N N . ARG A 1 99 ? -2.876 -1.528 13.942 1.00 87.44 99 ARG A N 1
ATOM 775 C CA . ARG A 1 99 ? -3.545 -0.236 14.179 1.00 87.44 99 ARG A CA 1
ATOM 776 C C . ARG A 1 99 ? -4.287 -0.227 15.505 1.00 87.44 99 ARG A C 1
ATOM 778 O O . ARG A 1 99 ? -4.103 0.696 16.294 1.00 87.44 99 ARG A O 1
ATOM 785 N N . ASP A 1 100 ? -5.141 -1.221 15.732 1.00 88.44 100 ASP A N 1
ATOM 786 C CA . ASP A 1 100 ? -6.015 -1.251 16.906 1.00 88.44 100 ASP A CA 1
ATOM 787 C C . ASP A 1 100 ? -5.178 -1.275 18.192 1.00 88.44 100 ASP A C 1
ATOM 789 O O . ASP A 1 100 ? -5.401 -0.475 19.098 1.00 88.44 100 ASP A O 1
ATOM 793 N N . LYS A 1 101 ? -4.105 -2.077 18.207 1.00 86.56 101 LYS A N 1
ATOM 794 C CA . LYS A 1 101 ? -3.128 -2.106 19.306 1.00 86.56 101 LYS A CA 1
ATOM 795 C C . LYS A 1 101 ? -2.389 -0.781 19.506 1.00 86.56 101 LYS A C 1
ATOM 797 O O . LYS A 1 101 ? -2.123 -0.407 20.644 1.00 86.56 101 LYS A O 1
ATOM 802 N N . MET A 1 102 ? -2.022 -0.086 18.429 1.00 81.38 102 MET A N 1
ATOM 803 C CA . MET A 1 102 ? -1.339 1.211 18.519 1.00 81.38 102 MET A CA 1
ATOM 804 C C . MET A 1 102 ? -2.259 2.293 19.097 1.00 81.38 102 MET A C 1
ATOM 806 O O . MET A 1 102 ? -1.820 3.062 19.949 1.00 81.38 102 MET A O 1
ATOM 810 N N . ARG A 1 103 ? -3.542 2.288 18.707 1.00 81.25 103 ARG A N 1
ATOM 811 C CA . ARG A 1 103 ? -4.575 3.187 19.250 1.00 81.25 103 ARG A CA 1
ATOM 812 C C . ARG A 1 103 ? -4.845 2.934 20.734 1.00 81.25 103 ARG A C 1
ATOM 814 O O . ARG A 1 103 ? -4.996 3.884 21.491 1.00 81.25 103 ARG A O 1
ATOM 821 N N . GLU A 1 104 ? -4.888 1.672 21.159 1.00 81.31 104 GLU A N 1
ATOM 822 C CA . GLU A 1 104 ? -5.077 1.304 22.572 1.00 81.31 104 GLU A CA 1
ATOM 823 C C . GLU A 1 104 ? -3.904 1.721 23.464 1.00 81.31 104 GLU A C 1
ATOM 825 O O . GLU A 1 104 ? -4.094 2.049 24.634 1.00 81.31 104 GLU A O 1
ATOM 830 N N . ALA A 1 105 ? -2.687 1.689 22.923 1.00 74.00 105 ALA A N 1
ATOM 831 C CA . ALA A 1 105 ? -1.472 1.981 23.669 1.00 74.00 105 ALA A CA 1
ATOM 832 C C . ALA A 1 105 ? -1.141 3.486 23.759 1.00 74.00 105 ALA A C 1
ATOM 834 O O . ALA A 1 105 ? -0.109 3.825 24.338 1.00 74.00 105 ALA A O 1
ATOM 835 N N . ASP A 1 106 ? -1.988 4.365 23.202 1.00 63.81 106 ASP A N 1
ATOM 836 C CA . ASP A 1 106 ? -1.767 5.819 23.083 1.00 63.81 106 ASP A CA 1
ATOM 837 C C . ASP A 1 106 ? -0.381 6.146 22.485 1.00 63.81 106 ASP A C 1
ATOM 839 O O . ASP A 1 106 ? 0.309 7.088 22.881 1.00 63.81 106 ASP A O 1
ATOM 843 N N . ILE A 1 107 ? 0.070 5.288 21.560 1.00 58.66 107 ILE A N 1
ATOM 844 C CA . ILE A 1 107 ? 1.346 5.447 20.867 1.00 58.66 107 ILE A CA 1
ATOM 845 C C . ILE A 1 107 ? 1.097 6.420 19.706 1.00 58.66 107 ILE A C 1
ATOM 847 O O . ILE A 1 107 ? 0.251 6.111 18.862 1.00 58.66 107 ILE A O 1
ATOM 851 N N . PRO A 1 108 ? 1.796 7.571 19.668 1.00 52.19 108 PRO A N 1
ATOM 852 C CA . PRO A 1 108 ? 1.585 8.600 18.656 1.00 52.19 108 PRO A CA 1
ATOM 853 C C . PRO A 1 108 ? 1.925 8.146 17.234 1.00 52.19 108 PRO A C 1
ATOM 855 O O . PRO A 1 108 ? 2.794 7.258 17.044 1.00 52.19 108 PRO A O 1
#

Sequence (108 aa):
MFAMTSLGAEIDHSVNNGQGPYVFKVSGQIYHQLGAMCPESGAPPKFLQLYIYDTEAEVANCLYNFQRTGRSLRADIIEDLIGFLDEHNELVQLFRIARDKMREADIP

Foldseek 3Di:
DQAQWDKDFDWDPVPPPDPDPDDTDGDDDIDTHGDDCDDDVPDQDDHNVLLAPDVVCSLVSVQVVCVVVVDRDDSVVVVVVLVVCCVPPPVSVVRNVNNVVCVVVVPD

Radius of gyration: 17.31 Å; chains: 1; bounding box: 43×28×50 Å

pLDDT: mean 83.46, std 7.88, range [52.19, 95.25]